Protein AF-A0ABD0NW80-F1 (afdb_monomer_lite)

Secondary structure (DSSP, 8-state):
-------------------------------SS----SSPPPPPTT--EEE-TTSS-EEEPBPTT-EEESSS-B-GGGT--EE-GGGTTT-SEEEE-

Organism: Cirrhinus mrigala (NCBI:txid683832)

InterPro domains:
  IPR000867 Insulin-like growth factor-binding protein, IGFBP [PF00219] (30-82)
  IPR000867 Insulin-like growth factor-binding protein, IGFBP [PS51323] (26-97)
  IPR000867 Insulin-like growth factor-binding protein, IGFBP [SM00121] (28-97)
  IPR009030 Growth factor receptor cysteine-rich domain superfamily [SSF57184] (32-97)
  IPR050941 Cellular Communication Network Factor [PTHR11348] (25-97)

Radius of gyration: 23.59 Å; chains: 1; bounding box: 66×41×64 Å

pLDDT: mean 85.08, std 19.14, range [32.16, 98.69]

Sequence (97 aa):
IHRAFAQDSSKMLSIPEPVAPEPYNRTQYCQWPCKCPKTPPTCPPGVSLIMDGCDCCRACAKQVGEVCNEKANCDHHRGLYCDYSADKPRYEKGVCA

Structure (mmCIF, N/CA/C/O backbone):
data_AF-A0ABD0NW80-F1
#
_entry.id   AF-A0ABD0NW80-F1
#
loop_
_atom_site.group_PDB
_atom_site.id
_atom_site.type_symbol
_atom_site.label_atom_id
_atom_site.label_alt_id
_atom_site.label_comp_id
_atom_site.label_asym_id
_atom_site.label_entity_id
_atom_site.label_seq_id
_atom_site.pdbx_PDB_ins_code
_atom_site.Cartn_x
_atom_site.Cartn_y
_atom_site.Cartn_z
_atom_site.occupancy
_atom_site.B_iso_or_equiv
_atom_site.auth_seq_id
_atom_site.auth_comp_id
_atom_site.auth_asym_id
_atom_site.auth_atom_id
_atom_site.pdbx_PDB_model_num
ATOM 1 N N . ILE A 1 1 ? 50.131 -31.551 -47.509 1.00 45.72 1 ILE A N 1
ATOM 2 C CA . ILE A 1 1 ? 50.170 -30.070 -47.491 1.00 45.72 1 ILE A CA 1
ATOM 3 C C . ILE A 1 1 ? 48.740 -29.597 -47.735 1.00 45.72 1 ILE A C 1
ATOM 5 O O . ILE A 1 1 ? 48.174 -30.018 -48.733 1.00 45.72 1 ILE A O 1
ATOM 9 N N . HIS A 1 2 ? 48.200 -28.791 -46.809 1.00 32.16 2 HIS A N 1
ATOM 10 C CA . HIS A 1 2 ? 46.853 -28.176 -46.772 1.00 32.16 2 HIS A CA 1
ATOM 11 C C . HIS A 1 2 ? 45.679 -29.130 -46.451 1.00 32.16 2 HIS A C 1
ATOM 13 O O . HIS A 1 2 ? 45.582 -30.199 -47.026 1.00 32.16 2 HIS A O 1
ATOM 19 N N . ARG A 1 3 ? 44.734 -28.819 -45.556 1.00 42.19 3 ARG A N 1
ATOM 20 C CA . ARG A 1 3 ? 44.495 -27.631 -44.716 1.00 42.19 3 ARG A CA 1
ATOM 21 C C . ARG A 1 3 ? 43.553 -28.072 -43.583 1.00 42.19 3 ARG A C 1
ATOM 23 O O . ARG A 1 3 ? 42.593 -28.787 -43.849 1.00 42.19 3 ARG A O 1
ATOM 30 N N . ALA A 1 4 ? 43.833 -27.666 -42.348 1.00 45.53 4 ALA A N 1
ATOM 31 C CA . ALA A 1 4 ? 42.917 -27.844 -41.224 1.00 45.53 4 ALA A CA 1
ATOM 32 C C . ALA A 1 4 ? 41.618 -27.058 -41.480 1.00 45.53 4 ALA A C 1
ATOM 34 O O . ALA A 1 4 ? 41.676 -25.899 -41.897 1.00 45.53 4 ALA A O 1
ATOM 35 N N . PHE A 1 5 ? 40.463 -27.683 -41.243 1.00 46.84 5 PHE A N 1
ATOM 36 C CA . PHE A 1 5 ? 39.171 -27.000 -41.232 1.00 46.84 5 PHE A CA 1
ATOM 37 C C . PHE A 1 5 ? 39.056 -26.222 -39.919 1.00 46.84 5 PHE A C 1
ATOM 39 O O . PHE A 1 5 ? 38.941 -26.811 -38.847 1.00 46.84 5 PHE A O 1
ATOM 46 N N . ALA A 1 6 ? 39.154 -24.896 -40.005 1.00 49.59 6 ALA A N 1
ATOM 47 C CA . ALA A 1 6 ? 38.915 -24.001 -38.884 1.00 49.59 6 ALA A CA 1
ATOM 48 C C . ALA A 1 6 ? 37.417 -24.012 -38.536 1.00 49.59 6 ALA A C 1
ATOM 50 O O . ALA A 1 6 ? 36.576 -23.761 -39.398 1.00 49.59 6 ALA A O 1
ATOM 51 N N . GLN A 1 7 ? 37.088 -24.322 -37.283 1.00 51.94 7 GLN A N 1
ATOM 52 C CA . GLN A 1 7 ? 35.743 -24.157 -36.739 1.00 51.94 7 GLN A CA 1
ATOM 53 C C . GLN A 1 7 ? 35.543 -22.676 -36.393 1.00 51.94 7 GLN A C 1
ATOM 55 O O . GLN A 1 7 ? 36.120 -22.179 -35.428 1.00 51.94 7 GLN A O 1
ATOM 60 N N . ASP A 1 8 ? 34.748 -21.967 -37.195 1.00 50.56 8 ASP A N 1
ATOM 61 C CA . ASP A 1 8 ? 34.346 -20.581 -36.940 1.00 50.56 8 ASP A CA 1
ATOM 62 C C . ASP A 1 8 ? 33.189 -20.570 -35.928 1.00 50.56 8 ASP A C 1
ATOM 64 O O . ASP A 1 8 ? 32.015 -20.684 -36.271 1.00 50.56 8 ASP A O 1
ATOM 68 N N . SER A 1 9 ? 33.538 -20.537 -34.642 1.00 56.00 9 SER A N 1
ATOM 69 C CA . SER A 1 9 ? 32.596 -20.438 -33.527 1.00 56.00 9 SER A CA 1
ATOM 70 C C . SER A 1 9 ? 32.813 -19.102 -32.829 1.00 56.00 9 SER A C 1
ATOM 72 O O . SER A 1 9 ? 33.520 -19.037 -31.827 1.00 56.00 9 SER A O 1
ATOM 74 N N . SER A 1 10 ? 32.266 -18.014 -33.379 1.00 54.75 10 SER A N 1
ATOM 75 C CA . SER A 1 10 ? 32.223 -16.704 -32.710 1.00 54.75 10 SER A CA 1
ATOM 76 C C . SER A 1 10 ? 31.175 -15.775 -33.331 1.00 54.75 10 SER A C 1
ATOM 78 O O . SER A 1 10 ? 31.481 -14.822 -34.038 1.00 54.75 10 SER A O 1
ATOM 80 N N . LYS A 1 11 ? 29.906 -16.004 -32.992 1.00 51.94 11 LYS A N 1
ATOM 81 C CA . LYS A 1 11 ? 28.935 -14.911 -32.841 1.00 51.94 11 LYS A CA 1
ATOM 82 C C . LYS A 1 11 ? 28.367 -14.989 -31.432 1.00 51.94 11 LYS A C 1
ATOM 84 O O . LYS A 1 11 ? 27.282 -15.515 -31.211 1.00 51.94 11 LYS A O 1
ATOM 89 N N . MET A 1 12 ? 29.143 -14.506 -30.463 1.00 46.06 12 MET A N 1
ATOM 90 C CA . MET A 1 12 ? 28.561 -14.126 -29.182 1.00 46.06 12 MET A CA 1
ATOM 91 C C . MET A 1 12 ? 27.604 -12.968 -29.456 1.00 46.06 12 MET A C 1
ATOM 93 O O . MET A 1 12 ? 28.005 -11.969 -30.054 1.00 46.06 12 MET A O 1
ATOM 97 N N . LEU A 1 13 ? 26.334 -13.129 -29.078 1.00 49.56 13 LEU A N 1
ATOM 98 C CA . LEU A 1 13 ? 25.419 -12.002 -28.977 1.00 49.56 13 LEU A CA 1
ATOM 99 C C . LEU A 1 13 ? 26.106 -10.959 -28.099 1.00 49.56 13 LEU A C 1
ATOM 101 O O . LEU A 1 13 ? 26.469 -11.250 -26.961 1.00 49.56 13 LEU A O 1
ATOM 105 N N . SER A 1 14 ? 26.333 -9.780 -28.665 1.00 46.84 14 SER A N 1
ATOM 106 C CA . SER A 1 14 ? 26.864 -8.624 -27.962 1.00 46.84 14 SER A CA 1
ATOM 107 C C . SER A 1 14 ? 25.951 -8.325 -26.778 1.00 46.84 14 SER A C 1
ATOM 109 O O . SER A 1 14 ? 24.862 -7.775 -26.944 1.00 46.84 14 SER A O 1
ATOM 111 N N . ILE A 1 15 ? 26.388 -8.752 -25.593 1.00 56.62 15 ILE A N 1
ATOM 112 C CA . ILE A 1 15 ? 25.874 -8.287 -24.310 1.00 56.62 15 ILE A CA 1
ATOM 113 C C . ILE A 1 15 ? 25.992 -6.760 -24.374 1.00 56.62 15 ILE A C 1
ATOM 115 O O . ILE A 1 15 ? 27.098 -6.281 -24.642 1.00 56.62 15 ILE A O 1
ATOM 119 N N . PRO A 1 16 ? 24.896 -5.992 -24.220 1.00 60.66 16 PRO A N 1
ATOM 120 C CA . PRO A 1 16 ? 25.003 -4.544 -24.146 1.00 60.66 16 PRO A CA 1
ATOM 121 C C . PRO A 1 16 ? 26.023 -4.214 -23.060 1.00 60.66 16 PRO A C 1
ATOM 123 O O . PRO A 1 16 ? 25.963 -4.798 -21.974 1.00 60.66 16 PRO A O 1
ATOM 126 N N . GLU A 1 17 ? 26.978 -3.340 -23.380 1.00 51.06 17 GLU A N 1
ATOM 127 C CA . GLU A 1 17 ? 27.953 -2.820 -22.424 1.00 51.06 17 GLU A CA 1
ATOM 128 C C . GLU A 1 17 ? 27.260 -2.488 -21.094 1.00 51.06 17 GLU A C 1
ATOM 130 O O . GLU A 1 17 ? 26.109 -2.035 -21.118 1.00 51.06 17 GLU A O 1
ATOM 135 N N . PRO A 1 18 ? 27.916 -2.707 -19.937 1.00 57.06 18 PRO A N 1
ATOM 136 C CA . PRO A 1 18 ? 27.364 -2.301 -18.657 1.00 57.06 18 PRO A CA 1
ATOM 137 C C . PRO A 1 18 ? 27.102 -0.801 -18.735 1.00 57.06 18 PRO A C 1
ATOM 139 O O . PRO A 1 18 ? 28.034 0.001 -18.670 1.00 57.06 18 PRO A O 1
ATOM 142 N N . VAL A 1 19 ? 25.837 -0.424 -18.932 1.00 59.09 19 VAL A N 1
ATOM 143 C CA . VAL A 1 19 ? 25.394 0.955 -18.798 1.00 59.09 19 VAL A CA 1
ATOM 144 C C . VAL A 1 19 ? 25.794 1.308 -17.379 1.00 59.09 19 VAL A C 1
ATOM 146 O O . VAL A 1 19 ? 25.260 0.729 -16.429 1.00 59.09 19 VAL A O 1
ATOM 149 N N . ALA A 1 20 ? 26.825 2.147 -17.244 1.00 62.44 20 ALA A N 1
ATOM 150 C CA . ALA A 1 20 ? 27.256 2.655 -15.954 1.00 62.44 20 ALA A CA 1
ATOM 151 C C . ALA A 1 20 ? 25.985 3.059 -15.199 1.00 62.44 20 ALA A C 1
ATOM 153 O O . ALA A 1 20 ? 25.120 3.679 -15.828 1.00 62.44 20 ALA A O 1
ATOM 154 N N . PRO A 1 21 ? 25.799 2.651 -13.930 1.00 60.31 21 PRO A N 1
ATOM 155 C CA . PRO A 1 21 ? 24.587 2.999 -13.219 1.00 60.31 21 PRO A CA 1
ATOM 156 C C . PRO A 1 21 ? 24.529 4.522 -13.210 1.00 60.31 21 PRO A C 1
ATOM 158 O O . PRO A 1 21 ? 25.309 5.168 -12.508 1.00 60.31 21 PRO A O 1
ATOM 161 N N . GLU A 1 22 ? 23.641 5.102 -14.027 1.00 62.38 22 GLU A N 1
ATOM 162 C CA . GLU A 1 22 ? 23.225 6.475 -13.801 1.00 62.38 22 GLU A CA 1
ATOM 163 C C . GLU A 1 22 ? 22.877 6.550 -12.316 1.00 62.38 22 GLU A C 1
ATOM 165 O O . GLU A 1 22 ? 22.305 5.588 -11.787 1.00 62.38 22 GLU A O 1
ATOM 170 N N . PRO A 1 23 ? 23.261 7.616 -11.604 1.00 64.31 23 PRO A N 1
ATOM 171 C CA . PRO A 1 23 ? 22.882 7.766 -10.214 1.00 64.31 23 PRO A CA 1
ATOM 172 C C . PRO A 1 23 ? 21.350 7.809 -10.148 1.00 64.31 23 PRO A C 1
ATOM 174 O O . PRO A 1 23 ? 20.735 8.861 -10.307 1.00 64.31 23 PRO A O 1
ATOM 177 N N . TYR A 1 24 ? 20.722 6.643 -9.962 1.00 65.56 24 TYR A N 1
ATOM 178 C CA . TYR A 1 24 ? 19.286 6.503 -9.802 1.00 65.56 24 TYR A CA 1
ATOM 179 C C . TYR A 1 24 ? 18.956 7.197 -8.498 1.00 65.56 24 TYR A C 1
ATOM 181 O O . TYR A 1 24 ? 19.172 6.662 -7.410 1.00 65.56 24 TYR A O 1
ATOM 189 N N . ASN A 1 25 ? 18.483 8.432 -8.617 1.00 77.31 25 ASN A N 1
ATOM 190 C CA . ASN A 1 25 ? 17.994 9.191 -7.487 1.00 77.31 25 ASN A CA 1
ATOM 191 C C . ASN A 1 25 ? 16.680 8.531 -7.047 1.00 77.31 25 ASN A C 1
ATOM 193 O O . ASN A 1 25 ? 15.607 8.836 -7.580 1.00 77.31 25 ASN A O 1
ATOM 197 N N . ARG A 1 26 ? 16.815 7.516 -6.180 1.00 82.38 26 ARG A N 1
ATOM 198 C CA . ARG A 1 26 ? 15.717 6.680 -5.706 1.00 82.38 26 ARG A CA 1
ATOM 199 C C . ARG A 1 26 ? 14.871 7.485 -4.732 1.00 82.38 26 ARG A C 1
ATOM 201 O O . ARG A 1 26 ? 15.369 7.965 -3.716 1.00 82.38 26 ARG A O 1
ATOM 208 N N . THR A 1 27 ? 13.578 7.577 -5.003 1.00 90.19 27 THR A N 1
ATOM 209 C CA . THR A 1 27 ? 12.629 8.168 -4.059 1.00 90.19 27 THR A CA 1
ATOM 210 C C . THR A 1 27 ? 12.461 7.227 -2.871 1.00 90.19 27 THR A C 1
ATOM 212 O O . THR A 1 27 ? 11.954 6.116 -3.022 1.00 90.19 27 THR A O 1
ATOM 215 N N . GLN A 1 28 ? 12.877 7.669 -1.685 1.00 90.19 28 GLN A N 1
ATOM 216 C CA . GLN A 1 28 ? 12.641 6.943 -0.442 1.00 90.19 28 GLN A CA 1
ATOM 217 C C . GLN A 1 28 ? 11.250 7.299 0.097 1.00 90.19 28 GLN A C 1
ATOM 219 O O . GLN A 1 28 ? 10.980 8.459 0.419 1.00 90.19 28 GLN A O 1
ATOM 224 N N . TYR A 1 29 ? 10.357 6.312 0.188 1.00 93.00 29 TYR A N 1
ATOM 225 C CA . TYR A 1 29 ? 8.990 6.540 0.675 1.00 93.00 29 TYR A CA 1
ATOM 226 C C . TYR A 1 29 ? 8.903 6.410 2.195 1.00 93.00 29 TYR A C 1
ATOM 228 O O . TYR A 1 29 ? 8.074 7.067 2.835 1.00 93.00 29 TYR A O 1
ATOM 236 N N . CYS A 1 30 ? 9.777 5.592 2.781 1.00 94.12 30 CYS A N 1
ATOM 237 C CA . CYS A 1 30 ? 9.913 5.481 4.223 1.00 94.12 30 CYS A CA 1
ATOM 238 C C . CYS A 1 30 ? 10.742 6.628 4.795 1.00 94.12 30 CYS A C 1
ATOM 240 O O . CYS A 1 30 ? 11.852 6.904 4.353 1.00 94.12 30 CYS A O 1
ATOM 242 N N . GLN A 1 31 ? 10.200 7.293 5.811 1.00 91.50 31 GLN A N 1
ATOM 243 C CA . GLN A 1 31 ? 10.863 8.387 6.509 1.00 91.50 31 GLN A CA 1
ATOM 244 C C . GLN A 1 31 ? 10.831 8.122 8.007 1.00 91.50 31 GLN A C 1
ATOM 246 O O . GLN A 1 31 ? 9.792 7.738 8.547 1.00 91.50 31 GLN A O 1
ATOM 251 N N . TRP A 1 32 ? 11.954 8.391 8.669 1.00 91.38 32 TRP A N 1
ATOM 252 C CA . TRP A 1 32 ? 12.104 8.260 10.113 1.00 91.38 32 TRP A CA 1
ATOM 253 C C . TRP A 1 32 ? 12.467 9.617 10.733 1.00 91.38 32 TRP A C 1
ATOM 255 O O . TRP A 1 32 ? 13.361 10.287 10.216 1.00 91.38 32 TRP A O 1
ATOM 265 N N . PRO A 1 33 ? 11.804 10.044 11.825 1.00 94.25 33 PRO A N 1
ATOM 266 C CA . PRO A 1 33 ? 10.711 9.364 12.527 1.00 94.25 33 PRO A CA 1
ATOM 267 C C . PRO A 1 33 ? 9.403 9.337 11.720 1.00 94.25 33 PRO A C 1
ATOM 269 O O . PRO A 1 33 ? 9.043 10.316 11.061 1.00 94.25 33 PRO A O 1
ATOM 272 N N . CYS A 1 34 ? 8.668 8.224 11.802 1.00 93.75 34 CYS A N 1
ATOM 273 C CA . CYS A 1 34 ? 7.386 8.101 11.118 1.00 93.75 34 CYS A CA 1
ATOM 274 C C . CYS A 1 34 ? 6.349 9.093 11.657 1.00 93.75 34 CYS A C 1
ATOM 276 O O . CYS A 1 34 ? 6.212 9.304 12.862 1.00 93.75 34 CYS A O 1
ATOM 278 N N . LYS A 1 35 ? 5.559 9.660 10.742 1.00 92.62 35 LYS A N 1
ATOM 279 C CA . LYS A 1 35 ? 4.404 10.508 11.057 1.00 92.62 35 LYS A CA 1
ATOM 280 C C . LYS A 1 35 ? 3.118 9.715 10.827 1.00 92.62 35 LYS A C 1
ATOM 282 O O . LYS A 1 35 ? 2.554 9.760 9.735 1.00 92.62 35 LYS A O 1
ATOM 287 N N . CYS A 1 36 ? 2.686 8.971 11.843 1.00 94.88 36 CYS A N 1
ATOM 288 C CA . CYS A 1 36 ? 1.461 8.174 11.788 1.00 94.88 36 CYS A CA 1
ATOM 289 C C . CYS A 1 36 ? 0.250 8.945 12.340 1.00 94.88 36 CYS A C 1
ATOM 291 O O . CYS A 1 36 ? 0.406 9.776 13.242 1.00 94.88 36 CYS A O 1
ATOM 293 N N . PRO A 1 37 ? -0.971 8.666 11.850 1.00 93.88 37 PRO A N 1
ATOM 294 C CA . PRO A 1 37 ? -2.183 9.159 12.492 1.00 93.88 37 PRO A CA 1
ATOM 295 C C . PRO A 1 37 ? -2.304 8.591 13.914 1.00 93.88 37 PRO A C 1
ATOM 297 O O . PRO A 1 37 ? -1.933 7.447 14.171 1.00 93.88 37 PRO A O 1
ATOM 300 N N . LYS A 1 38 ? -2.842 9.394 14.845 1.00 94.56 38 LYS A N 1
ATOM 301 C CA . LYS A 1 38 ? -3.001 8.997 16.260 1.00 94.56 38 LYS A CA 1
ATOM 302 C C . LYS A 1 38 ? -3.902 7.775 16.429 1.00 94.56 38 LYS A C 1
ATOM 304 O O . LYS A 1 38 ? -3.684 6.969 17.325 1.00 94.56 38 LYS A O 1
ATOM 309 N N . THR A 1 39 ? -4.919 7.660 15.583 1.00 96.12 39 THR A N 1
ATOM 310 C CA . THR A 1 39 ? -5.843 6.529 15.549 1.00 96.12 39 THR A CA 1
ATOM 311 C C . THR A 1 39 ? -5.722 5.823 14.201 1.00 96.12 39 THR A C 1
ATOM 313 O O . THR A 1 39 ? -5.632 6.511 13.178 1.00 96.12 39 THR A O 1
ATOM 316 N N . PRO A 1 40 ? -5.742 4.479 14.163 1.00 95.12 40 PRO A N 1
ATOM 317 C CA . PRO A 1 40 ? -5.751 3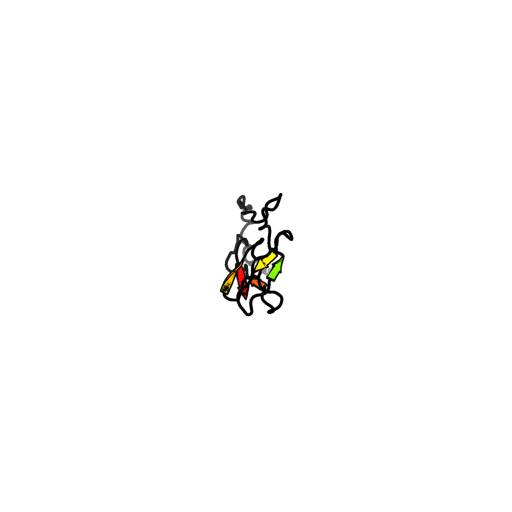.745 12.905 1.00 95.12 40 PRO A CA 1
ATOM 318 C C . PRO A 1 40 ? -6.945 4.149 12.024 1.00 95.12 40 PRO A C 1
ATOM 320 O O . PRO A 1 40 ? -8.032 4.397 12.556 1.00 95.12 40 PRO A O 1
ATOM 323 N N . PRO A 1 41 ? -6.773 4.220 10.694 1.00 96.50 41 PRO A N 1
ATOM 324 C CA . PRO A 1 41 ? -7.875 4.521 9.791 1.00 96.50 41 PRO A CA 1
ATOM 325 C C . PRO A 1 41 ? -8.908 3.387 9.778 1.00 96.50 41 PRO A C 1
ATOM 327 O O . PRO A 1 41 ? -8.584 2.222 10.005 1.00 96.50 41 PRO A O 1
ATOM 330 N N . THR A 1 42 ? -10.157 3.733 9.468 1.00 98.06 42 THR A N 1
ATOM 331 C CA . THR A 1 42 ? -11.187 2.747 9.115 1.00 98.06 42 THR A CA 1
ATOM 332 C C . THR A 1 42 ? -11.126 2.496 7.614 1.00 98.06 42 THR A C 1
ATOM 334 O O . THR A 1 42 ? -11.170 3.448 6.834 1.00 98.06 42 THR A O 1
ATOM 337 N N . CYS A 1 43 ? -11.013 1.232 7.211 1.00 98.06 43 CYS A N 1
ATOM 338 C CA . CYS A 1 43 ? -10.919 0.855 5.804 1.00 98.06 43 CYS A CA 1
ATOM 339 C C . CYS A 1 43 ? -12.293 0.531 5.203 1.00 98.06 43 CYS A C 1
ATOM 341 O O . CYS A 1 43 ? -13.192 0.111 5.938 1.00 98.06 43 CYS A O 1
ATOM 343 N N . PRO A 1 44 ? -12.476 0.722 3.882 1.00 97.88 44 PRO A N 1
ATOM 344 C CA . PRO A 1 44 ? -13.695 0.308 3.198 1.00 97.88 44 PRO A CA 1
ATOM 345 C C . PRO A 1 44 ? -13.989 -1.192 3.384 1.00 97.88 44 PRO A C 1
ATOM 347 O O . PRO A 1 44 ? -13.064 -1.976 3.614 1.00 97.88 44 PRO A O 1
ATOM 350 N N . 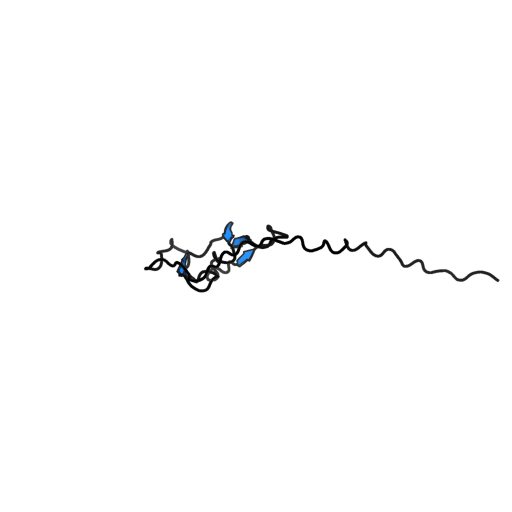PRO A 1 45 ? -15.254 -1.628 3.239 1.00 97.06 45 PRO A N 1
ATOM 351 C CA . PRO A 1 45 ? -15.599 -3.044 3.302 1.00 97.06 45 PRO A CA 1
ATOM 352 C C . PRO A 1 45 ? -14.761 -3.886 2.332 1.00 97.06 45 PRO A C 1
ATOM 354 O O . PRO A 1 45 ? -14.659 -3.573 1.148 1.00 97.06 45 PRO A O 1
ATOM 357 N N . GLY A 1 46 ? -14.166 -4.966 2.842 1.00 95.50 46 GLY A N 1
ATOM 358 C CA . GLY A 1 46 ? -13.314 -5.864 2.059 1.00 95.50 46 GLY A CA 1
ATOM 359 C C . GLY A 1 46 ? -11.872 -5.386 1.849 1.00 95.50 46 GLY A C 1
ATOM 360 O O . GLY A 1 46 ? -11.129 -6.080 1.161 1.00 95.50 46 GLY A O 1
ATOM 361 N N . VAL A 1 47 ? -11.466 -4.252 2.431 1.00 98.38 47 VAL A N 1
ATOM 362 C CA . VAL A 1 47 ? -10.079 -3.761 2.420 1.00 98.38 47 VAL A CA 1
ATOM 363 C C . VAL A 1 47 ? -9.436 -4.008 3.780 1.00 98.38 47 VAL A C 1
ATOM 365 O O . VAL A 1 47 ? -9.949 -3.555 4.806 1.00 98.38 47 VAL A O 1
ATOM 368 N N . SER A 1 48 ? -8.296 -4.695 3.803 1.00 98.25 48 SER A N 1
ATOM 369 C CA . SER A 1 48 ? -7.582 -4.975 5.050 1.00 98.25 48 SER A CA 1
ATOM 370 C C . SER A 1 48 ? -6.910 -3.732 5.637 1.00 98.25 48 SER A C 1
ATOM 372 O O . SER A 1 48 ? -6.300 -2.933 4.925 1.00 98.25 48 SER A O 1
ATOM 374 N N . LEU A 1 49 ? -6.945 -3.609 6.967 1.00 98.00 49 LEU A N 1
ATOM 375 C CA . LEU A 1 49 ? -6.076 -2.701 7.716 1.00 98.00 49 LEU A CA 1
ATOM 376 C C . LEU A 1 49 ? -4.752 -3.419 8.016 1.00 98.00 49 LEU A C 1
ATOM 378 O O . LEU A 1 49 ? -4.723 -4.332 8.842 1.00 98.00 49 LEU A O 1
ATOM 382 N N . ILE A 1 50 ? -3.666 -3.000 7.368 1.00 97.69 50 ILE A N 1
ATOM 383 C CA . ILE A 1 50 ? -2.338 -3.627 7.472 1.00 97.69 50 ILE A CA 1
ATOM 384 C C . ILE A 1 50 ? -1.293 -2.624 7.969 1.00 97.69 50 ILE A C 1
ATOM 386 O O . ILE A 1 50 ? -1.572 -1.430 8.090 1.00 97.69 50 ILE A O 1
ATOM 390 N N . MET A 1 51 ? -0.092 -3.107 8.282 1.00 97.62 51 MET A N 1
ATOM 391 C CA . MET A 1 51 ? 1.067 -2.230 8.453 1.00 97.62 51 MET A CA 1
ATOM 392 C C . MET A 1 51 ? 1.556 -1.747 7.084 1.00 97.62 51 MET A C 1
ATOM 394 O O . MET A 1 51 ? 1.528 -2.498 6.105 1.00 97.62 51 MET A O 1
ATOM 398 N N . ASP A 1 52 ? 1.964 -0.482 7.015 1.00 97.00 52 ASP A N 1
ATOM 399 C CA . ASP A 1 52 ? 2.666 0.068 5.861 1.00 97.00 52 ASP A CA 1
ATOM 400 C C . ASP A 1 52 ? 4.016 -0.636 5.655 1.00 97.00 52 ASP A C 1
ATOM 402 O O . ASP A 1 52 ? 4.534 -1.286 6.559 1.00 97.00 52 ASP A O 1
ATOM 406 N N . GLY A 1 53 ? 4.607 -0.522 4.465 1.00 95.88 53 GLY A N 1
ATOM 407 C CA . GLY A 1 53 ? 5.882 -1.191 4.160 1.00 95.88 53 GLY A CA 1
ATOM 408 C C . GLY A 1 53 ? 7.098 -0.598 4.872 1.00 95.88 53 GLY A C 1
ATOM 409 O O . GLY A 1 53 ? 8.207 -1.098 4.725 1.00 95.88 53 GLY A O 1
ATOM 410 N N . CYS A 1 54 ? 6.880 0.440 5.680 1.00 96.31 54 CYS A N 1
ATOM 411 C CA . CYS A 1 54 ? 7.867 0.995 6.596 1.00 96.31 54 CYS A CA 1
ATOM 412 C C . CYS A 1 54 ? 7.770 0.399 8.009 1.00 96.31 54 CYS A C 1
ATOM 414 O O . CYS A 1 54 ? 8.517 0.829 8.886 1.00 96.31 54 CYS A O 1
ATOM 416 N N . ASP A 1 55 ? 6.832 -0.525 8.244 1.00 94.75 55 ASP A N 1
ATOM 417 C CA . ASP A 1 55 ? 6.572 -1.189 9.524 1.00 94.75 55 ASP A CA 1
ATOM 418 C C . ASP A 1 55 ? 6.295 -0.228 10.691 1.00 94.75 55 ASP A C 1
ATOM 420 O O . ASP A 1 55 ? 6.599 -0.524 11.849 1.00 94.75 55 ASP A O 1
ATOM 424 N N . CYS A 1 56 ? 5.680 0.930 10.422 1.00 95.75 56 CYS A N 1
ATOM 425 C CA . CYS A 1 56 ? 5.455 1.940 11.457 1.00 95.75 56 CYS A CA 1
ATOM 426 C C . CYS A 1 56 ? 4.014 2.433 11.586 1.00 95.75 56 CYS A C 1
ATOM 428 O O . CYS A 1 56 ? 3.575 2.719 12.702 1.00 95.75 56 CYS A O 1
ATOM 430 N N . CYS A 1 57 ? 3.251 2.509 10.495 1.00 96.44 57 CYS A N 1
ATOM 431 C CA . CYS A 1 57 ? 1.884 3.022 10.523 1.00 96.44 57 CYS A CA 1
ATOM 432 C C . CYS A 1 57 ? 0.876 1.966 10.062 1.00 96.44 57 CYS A C 1
ATOM 434 O O . CYS A 1 57 ? 1.119 1.232 9.111 1.00 96.44 57 CYS A O 1
ATOM 436 N N . ARG A 1 58 ? -0.317 1.948 10.672 1.00 97.12 58 ARG A N 1
ATOM 437 C CA . ARG A 1 58 ? -1.454 1.210 10.105 1.00 97.12 58 ARG A CA 1
ATOM 438 C C . ARG A 1 58 ? -2.062 1.999 8.949 1.00 97.12 58 ARG A C 1
ATOM 440 O O . ARG A 1 58 ? -2.365 3.183 9.106 1.00 97.12 58 ARG A O 1
ATOM 447 N N . ALA A 1 59 ? -2.280 1.334 7.825 1.00 97.06 59 ALA A N 1
ATOM 448 C CA . ALA A 1 59 ? -2.872 1.897 6.622 1.00 97.06 59 ALA A CA 1
ATOM 449 C C . ALA A 1 59 ? -3.825 0.891 5.969 1.00 97.06 59 ALA A C 1
ATOM 451 O O . ALA A 1 59 ? -3.721 -0.320 6.171 1.00 97.06 59 ALA A O 1
ATOM 452 N N . CYS A 1 60 ? -4.767 1.399 5.181 1.00 98.19 60 CYS A N 1
ATOM 453 C CA . CYS A 1 60 ? -5.598 0.536 4.356 1.00 98.19 60 CYS A CA 1
ATOM 454 C C . CYS A 1 60 ? -4.769 -0.025 3.207 1.00 98.19 60 CYS A C 1
ATOM 456 O O . CYS A 1 60 ? -4.072 0.723 2.517 1.00 98.19 60 CYS A O 1
ATOM 458 N N . ALA A 1 61 ? -4.845 -1.339 3.035 1.00 98.56 61 ALA A N 1
ATOM 459 C CA . ALA A 1 61 ? -4.100 -2.051 2.023 1.00 98.56 61 ALA A CA 1
ATOM 460 C C . ALA A 1 61 ? -4.545 -1.649 0.614 1.00 98.56 61 ALA A C 1
ATOM 462 O O . ALA A 1 61 ? -5.741 -1.501 0.345 1.00 98.56 61 ALA A O 1
ATOM 463 N N . LYS A 1 62 ? -3.580 -1.529 -0.295 1.00 98.62 62 LYS A N 1
ATOM 464 C CA . LYS A 1 62 ? -3.842 -1.307 -1.712 1.00 98.62 62 LYS A CA 1
ATOM 465 C C . LYS A 1 62 ? -4.510 -2.531 -2.343 1.00 98.62 62 LYS A C 1
ATOM 467 O O . LYS A 1 62 ? -4.119 -3.670 -2.090 1.00 98.62 62 LYS A O 1
ATOM 472 N N . GLN A 1 63 ? -5.554 -2.280 -3.118 1.00 98.56 63 GLN A N 1
ATOM 473 C CA . GLN A 1 63 ? -6.364 -3.269 -3.817 1.00 98.56 63 GLN A CA 1
ATOM 474 C C . GLN A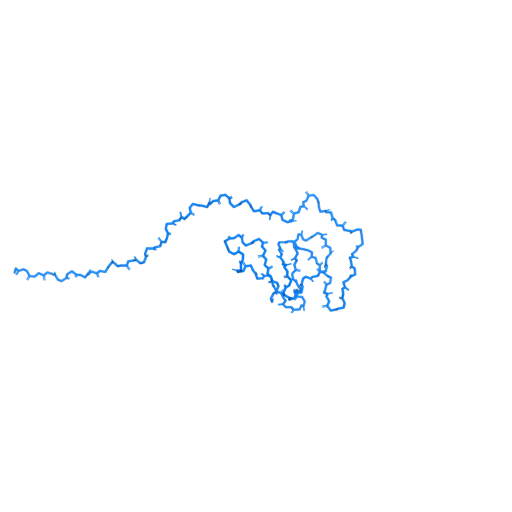 1 63 ? -5.898 -3.429 -5.266 1.00 98.56 63 GLN A C 1
ATOM 476 O O . GLN A 1 63 ? -5.082 -2.654 -5.760 1.00 98.56 63 GLN A O 1
ATOM 481 N N . VAL A 1 64 ? -6.427 -4.443 -5.953 1.00 98.38 64 VAL A N 1
ATOM 482 C CA . VAL A 1 64 ? -6.085 -4.761 -7.346 1.00 98.38 64 VAL A CA 1
ATOM 483 C C . VAL A 1 64 ? -6.164 -3.527 -8.252 1.00 98.38 64 VAL A C 1
ATOM 485 O O . VAL A 1 64 ? -7.135 -2.770 -8.210 1.00 98.38 64 VAL A O 1
ATOM 488 N N . GLY A 1 65 ? -5.130 -3.309 -9.063 1.00 98.25 65 GLY A N 1
ATOM 489 C CA . GLY A 1 65 ? -5.046 -2.164 -9.971 1.00 98.25 65 GLY A CA 1
ATOM 490 C C . GLY A 1 65 ? -4.638 -0.836 -9.318 1.00 98.25 65 GLY A C 1
ATOM 491 O O . GLY A 1 65 ? -4.366 0.124 -10.038 1.00 98.25 65 GLY A O 1
ATOM 492 N N . GLU A 1 66 ? -4.551 -0.749 -7.986 1.00 98.56 66 GLU A N 1
ATOM 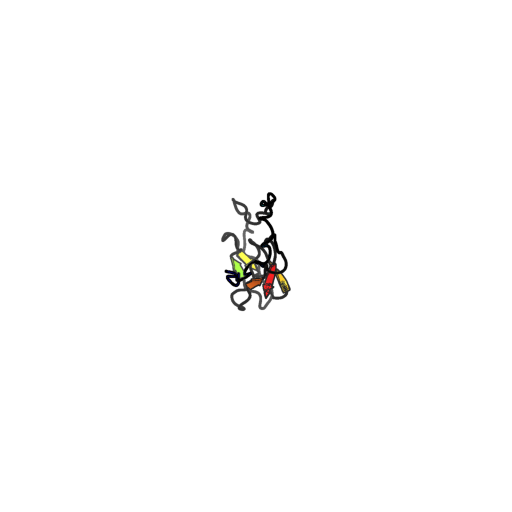493 C CA . GLU A 1 66 ? -4.019 0.443 -7.323 1.00 98.56 66 GLU A CA 1
ATOM 494 C C . GLU A 1 66 ? -2.491 0.503 -7.396 1.00 98.56 66 GLU A C 1
ATOM 496 O O . GLU A 1 66 ? -1.797 -0.513 -7.351 1.00 98.56 66 GLU A O 1
ATOM 501 N N . VAL A 1 67 ? -1.965 1.730 -7.438 1.00 98.31 67 VAL A N 1
ATOM 502 C CA . VAL A 1 67 ? -0.524 1.977 -7.361 1.00 98.31 67 VAL A CA 1
ATOM 503 C C . VAL A 1 67 ? -0.017 1.691 -5.949 1.00 98.31 67 VAL A C 1
ATOM 505 O O . VAL A 1 67 ? -0.537 2.224 -4.962 1.00 98.31 67 VAL A O 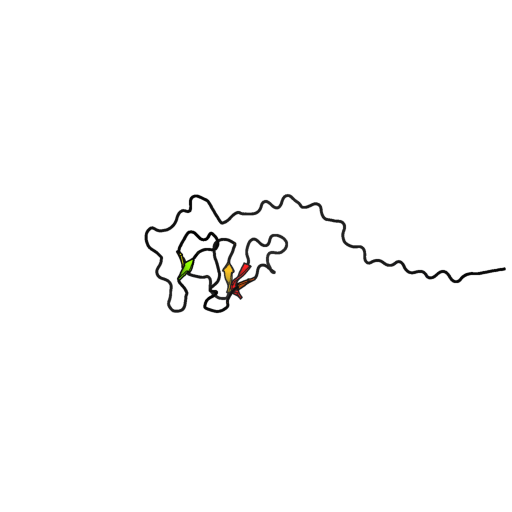1
ATOM 508 N N . CYS A 1 68 ? 1.048 0.904 -5.881 1.00 98.31 68 CYS A N 1
ATOM 509 C CA . CYS A 1 68 ? 1.777 0.548 -4.671 1.00 98.31 68 CYS A CA 1
ATOM 510 C C . CYS A 1 68 ? 3.239 1.006 -4.763 1.00 98.31 68 CYS A C 1
ATOM 512 O O . CYS A 1 68 ? 3.740 1.353 -5.835 1.00 98.31 68 CYS A O 1
ATOM 514 N N . ASN A 1 69 ? 3.910 1.079 -3.618 1.00 97.19 69 ASN A N 1
ATOM 515 C CA . ASN A 1 69 ? 5.333 1.406 -3.508 1.00 97.19 69 ASN A CA 1
ATOM 516 C C . ASN A 1 69 ? 5.890 0.845 -2.192 1.00 97.19 69 ASN A C 1
ATOM 518 O O . ASN A 1 69 ? 5.169 0.181 -1.453 1.00 97.19 69 ASN A O 1
ATOM 522 N N . GLU A 1 70 ? 7.146 1.168 -1.877 1.00 94.75 70 GLU A N 1
ATOM 523 C CA . GLU A 1 70 ? 7.836 0.753 -0.645 1.00 94.75 70 GLU A CA 1
ATOM 524 C C . GLU A 1 70 ? 7.034 1.004 0.646 1.00 94.75 70 GLU A C 1
ATOM 526 O O . GLU A 1 70 ? 7.157 0.234 1.587 1.00 94.75 70 GLU A O 1
ATOM 531 N N . LYS A 1 71 ? 6.214 2.060 0.713 1.00 96.50 71 LYS A N 1
ATOM 532 C CA . LYS A 1 71 ? 5.381 2.364 1.886 1.00 96.50 71 LYS A CA 1
ATOM 533 C C . LYS A 1 71 ? 3.944 1.863 1.728 1.00 96.50 71 LYS A C 1
ATOM 535 O O . LYS A 1 71 ? 3.343 1.383 2.686 1.00 96.50 71 LYS A O 1
ATOM 540 N N . ALA A 1 72 ? 3.355 2.027 0.548 1.00 97.44 72 ALA A N 1
ATOM 541 C CA . ALA A 1 72 ? 1.958 1.698 0.280 1.00 97.44 72 ALA A CA 1
ATOM 542 C C . ALA A 1 72 ? 1.815 0.246 -0.203 1.00 97.44 72 ALA A C 1
ATOM 544 O O . ALA A 1 72 ? 1.897 -0.022 -1.402 1.00 97.44 72 ALA A O 1
ATOM 545 N N . ASN A 1 73 ? 1.566 -0.666 0.738 1.00 97.94 73 ASN A N 1
ATOM 546 C CA . ASN A 1 73 ? 1.515 -2.108 0.492 1.00 97.94 73 ASN A CA 1
ATOM 547 C C . ASN A 1 73 ? 0.155 -2.601 -0.018 1.00 97.94 73 ASN A C 1
ATOM 549 O O . ASN A 1 73 ? -0.894 -2.078 0.366 1.00 97.94 73 ASN A O 1
ATOM 553 N N . CYS A 1 74 ? 0.188 -3.662 -0.826 1.00 98.62 74 CYS A N 1
ATOM 554 C CA . CYS A 1 74 ? -0.994 -4.385 -1.295 1.00 98.62 74 CYS A CA 1
ATOM 555 C C . CYS A 1 74 ? -1.607 -5.292 -0.215 1.00 98.62 74 CYS A C 1
ATOM 557 O O . CYS A 1 74 ? -0.969 -5.646 0.782 1.00 98.62 74 CYS A O 1
ATOM 559 N N . ASP A 1 75 ? -2.866 -5.672 -0.422 1.00 98.50 75 ASP A N 1
ATOM 560 C CA . ASP A 1 75 ? -3.639 -6.519 0.486 1.00 98.50 75 ASP A CA 1
ATOM 561 C C . ASP A 1 75 ? -3.218 -7.990 0.418 1.00 98.50 75 ASP A C 1
ATOM 563 O O . ASP A 1 75 ? -3.803 -8.811 -0.290 1.00 98.50 75 ASP A O 1
ATOM 567 N N . HIS A 1 76 ? -2.191 -8.331 1.193 1.00 97.50 76 HIS A N 1
ATOM 568 C CA . HIS A 1 76 ? -1.674 -9.695 1.277 1.00 97.50 76 HIS A CA 1
ATOM 569 C C . HIS A 1 76 ? -2.696 -10.694 1.844 1.00 97.50 76 HIS A C 1
ATOM 571 O O . HIS A 1 76 ? -2.639 -11.871 1.498 1.00 97.50 76 HIS A O 1
ATOM 577 N N . HIS A 1 77 ? -3.679 -10.255 2.646 1.00 97.75 77 HIS A N 1
ATOM 578 C CA . HIS A 1 77 ? -4.777 -11.134 3.074 1.00 97.75 77 HIS A CA 1
ATOM 579 C C . HIS A 1 77 ? -5.674 -11.559 1.904 1.00 97.75 77 HIS A C 1
ATOM 581 O O . HIS A 1 77 ? -6.392 -12.552 2.003 1.00 97.75 77 HIS A O 1
ATOM 587 N N . ARG A 1 78 ? -5.628 -10.820 0.792 1.00 97.06 78 ARG A N 1
ATOM 588 C CA . ARG A 1 78 ? -6.322 -11.131 -0.462 1.00 97.06 78 ARG A CA 1
ATOM 589 C C . ARG A 1 78 ? -5.401 -11.752 -1.514 1.00 97.06 78 ARG A C 1
ATOM 591 O O . ARG A 1 78 ? -5.820 -11.907 -2.656 1.00 97.06 78 ARG A O 1
ATOM 598 N N . GLY A 1 79 ? -4.168 -12.097 -1.140 1.00 97.50 79 GLY A N 1
ATOM 599 C CA . GLY A 1 79 ? -3.171 -12.664 -2.046 1.00 97.50 79 GLY A CA 1
ATOM 600 C C . GLY A 1 79 ? -2.561 -11.660 -3.025 1.00 97.50 79 GLY A C 1
ATOM 601 O O . GLY A 1 79 ? -1.917 -12.092 -3.974 1.00 97.50 79 GLY A O 1
ATOM 602 N N . LEU A 1 80 ? -2.752 -10.352 -2.807 1.00 98.56 80 LEU A N 1
ATOM 603 C CA . LEU A 1 80 ? -2.214 -9.322 -3.694 1.00 98.56 80 LEU A CA 1
ATOM 604 C C . LEU A 1 80 ? -0.747 -9.025 -3.385 1.00 98.56 80 LEU A C 1
ATOM 606 O O . LEU A 1 80 ? -0.352 -8.928 -2.218 1.00 98.56 80 LEU A O 1
ATOM 610 N N . TYR A 1 81 ? 0.036 -8.778 -4.430 1.00 97.75 81 TYR A N 1
ATOM 611 C CA . TYR A 1 81 ? 1.424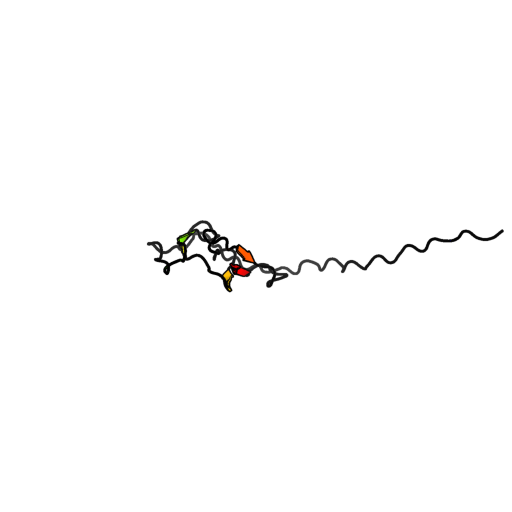 -8.326 -4.336 1.00 97.75 81 TYR A CA 1
ATOM 612 C C . TYR A 1 81 ? 1.663 -7.105 -5.228 1.00 97.75 81 TYR A C 1
ATOM 614 O O . TYR A 1 81 ? 0.903 -6.826 -6.149 1.00 97.75 81 TYR A O 1
ATOM 622 N N . CYS A 1 82 ? 2.718 -6.343 -4.936 1.00 98.25 82 CYS A N 1
ATOM 623 C CA . CYS A 1 82 ? 3.060 -5.168 -5.733 1.00 98.25 82 CYS A CA 1
ATOM 624 C C . CYS A 1 82 ? 3.918 -5.576 -6.938 1.00 98.25 82 CYS A C 1
ATOM 626 O O . CYS A 1 82 ? 5.080 -5.949 -6.764 1.00 98.25 82 CYS A O 1
ATOM 628 N N . ASP A 1 83 ? 3.362 -5.510 -8.149 1.00 98.12 83 ASP A N 1
ATOM 629 C CA . ASP A 1 83 ? 4.103 -5.779 -9.381 1.00 98.12 83 ASP A CA 1
ATOM 630 C C . ASP A 1 83 ? 4.831 -4.519 -9.870 1.00 98.12 83 ASP A C 1
ATOM 632 O O . ASP A 1 83 ? 4.230 -3.589 -10.409 1.00 98.12 83 ASP A O 1
ATOM 636 N N . TYR A 1 84 ? 6.153 -4.506 -9.695 1.00 97.00 84 TYR A N 1
ATOM 637 C CA . TYR A 1 84 ? 7.046 -3.431 -10.138 1.00 97.00 84 TYR A CA 1
ATOM 638 C C . TYR A 1 84 ? 7.527 -3.592 -11.589 1.00 97.00 84 TYR A C 1
ATOM 640 O O . TYR A 1 84 ? 8.332 -2.792 -12.067 1.00 97.00 84 TYR A O 1
ATOM 648 N N . SER A 1 85 ? 7.077 -4.623 -12.314 1.00 96.25 85 SER A N 1
ATOM 649 C CA . SER A 1 85 ? 7.597 -4.961 -13.647 1.00 96.25 85 SER A CA 1
ATOM 650 C C . SER A 1 85 ? 7.408 -3.851 -14.680 1.00 96.25 85 SER A C 1
ATOM 652 O O . SER A 1 85 ? 8.204 -3.760 -15.616 1.00 96.25 85 SER A O 1
ATOM 654 N N . ALA A 1 86 ? 6.386 -3.010 -14.504 1.00 94.56 86 ALA A N 1
ATOM 655 C CA . ALA A 1 86 ? 6.094 -1.874 -15.373 1.00 94.56 86 ALA A CA 1
ATOM 656 C C . ALA A 1 86 ? 6.979 -0.642 -15.103 1.00 94.56 86 ALA A C 1
ATOM 658 O O . ALA A 1 86 ? 7.092 0.215 -15.973 1.00 94.56 86 ALA A O 1
ATOM 659 N N . ASP A 1 87 ? 7.629 -0.557 -13.938 1.00 94.12 87 ASP A N 1
ATOM 660 C CA . ASP A 1 87 ? 8.456 0.592 -13.536 1.00 94.12 87 ASP A CA 1
ATOM 661 C C . ASP A 1 87 ? 9.954 0.339 -13.746 1.00 94.12 87 ASP A C 1
ATOM 663 O O . ASP A 1 87 ? 10.820 0.943 -13.113 1.00 94.12 87 ASP A O 1
ATOM 667 N N . LYS A 1 88 ? 10.299 -0.588 -14.642 1.00 89.81 88 LYS A N 1
ATOM 668 C CA . LYS A 1 88 ? 11.689 -0.813 -15.044 1.00 89.81 88 LYS A CA 1
ATOM 669 C C . LYS A 1 88 ? 12.238 0.434 -15.742 1.00 89.81 88 LYS A C 1
ATOM 671 O O . LYS A 1 88 ? 11.548 1.005 -16.583 1.00 89.81 88 LYS A O 1
ATOM 676 N N . PRO A 1 89 ? 13.493 0.829 -15.474 1.00 89.81 89 PRO A N 1
ATOM 677 C CA . PRO A 1 89 ? 14.478 0.195 -14.583 1.00 89.81 89 PRO A CA 1
ATOM 678 C C . PRO A 1 89 ? 14.470 0.709 -13.125 1.00 89.81 89 PRO A C 1
ATOM 680 O O . PRO A 1 89 ? 15.376 0.368 -12.370 1.00 89.81 89 PRO A O 1
ATOM 683 N N . ARG A 1 90 ? 13.498 1.538 -12.721 1.00 89.31 90 ARG A N 1
ATOM 684 C CA . ARG A 1 90 ? 13.475 2.231 -11.419 1.00 89.31 90 ARG A CA 1
ATOM 685 C C . ARG A 1 90 ? 12.982 1.358 -10.260 1.00 89.31 90 ARG A C 1
ATOM 687 O O . ARG A 1 90 ? 13.562 1.428 -9.181 1.00 89.31 90 ARG A O 1
ATOM 694 N N . TYR A 1 91 ? 11.954 0.536 -10.478 1.00 92.12 91 TYR A N 1
ATOM 695 C CA . TYR A 1 91 ? 11.338 -0.338 -9.463 1.00 92.12 91 TYR A CA 1
ATOM 696 C C . TYR A 1 91 ? 10.898 0.398 -8.176 1.00 92.12 91 TYR A C 1
ATOM 698 O O . TYR A 1 91 ? 11.012 -0.119 -7.067 1.00 92.12 91 TYR A O 1
ATOM 706 N N . GLU A 1 92 ? 10.413 1.628 -8.308 1.00 93.75 92 GLU A N 1
ATOM 707 C CA . GLU A 1 92 ? 9.935 2.474 -7.212 1.00 93.75 92 GLU A CA 1
ATOM 708 C C . GLU A 1 92 ? 8.425 2.375 -7.001 1.00 93.75 92 GLU A C 1
ATOM 710 O O . GLU A 1 92 ? 7.946 2.556 -5.878 1.00 93.75 92 GLU A O 1
ATOM 715 N N . LYS A 1 93 ? 7.667 2.140 -8.075 1.00 96.69 93 LYS A N 1
ATOM 716 C CA . LYS A 1 93 ? 6.207 2.025 -8.055 1.00 96.69 93 LYS A CA 1
ATOM 717 C C . LYS A 1 93 ? 5.765 0.766 -8.776 1.00 96.69 93 LYS A C 1
ATOM 719 O O . LYS A 1 93 ? 6.344 0.371 -9.779 1.00 96.69 93 LYS A O 1
ATOM 724 N N . GLY A 1 94 ? 4.710 0.156 -8.273 1.00 97.69 94 GLY A N 1
ATOM 725 C CA . GLY A 1 94 ? 4.080 -0.983 -8.912 1.00 97.69 94 GLY A CA 1
ATOM 726 C C . GLY A 1 94 ? 2.574 -0.829 -8.959 1.00 97.69 94 GLY A C 1
ATOM 727 O O . GLY A 1 94 ? 2.020 0.202 -8.566 1.00 97.69 94 GLY A O 1
ATOM 728 N N . VAL A 1 95 ? 1.919 -1.882 -9.420 1.00 98.62 95 VAL A N 1
ATOM 729 C CA . VAL A 1 95 ? 0.465 -2.028 -9.379 1.00 98.62 95 VAL A CA 1
ATOM 730 C C . VAL A 1 95 ? 0.136 -3.317 -8.640 1.00 98.62 95 VAL A C 1
ATOM 732 O O . VAL A 1 95 ? 0.812 -4.324 -8.834 1.00 98.62 95 VAL A O 1
ATOM 735 N N . CYS A 1 96 ? -0.876 -3.295 -7.775 1.00 98.69 96 CYS A N 1
ATOM 736 C CA . CYS A 1 96 ? -1.288 -4.507 -7.075 1.00 98.69 96 CYS A CA 1
ATOM 737 C C . CYS A 1 96 ? -1.936 -5.507 -8.040 1.00 98.69 96 CYS A C 1
ATOM 739 O O . CYS A 1 96 ? -2.905 -5.157 -8.726 1.00 98.69 96 CYS A O 1
ATOM 741 N N . ALA A 1 97 ? -1.422 -6.736 -8.040 1.00 97.50 97 ALA A N 1
ATOM 742 C CA . ALA A 1 97 ? -1.873 -7.865 -8.851 1.00 97.50 97 ALA A CA 1
ATOM 743 C C . ALA A 1 97 ? -2.106 -9.109 -7.986 1.00 97.50 97 ALA A C 1
ATOM 745 O O . ALA A 1 97 ? -1.454 -9.214 -6.918 1.00 97.50 97 ALA A O 1
#

Foldseek 3Di:
DDDDDDDPPDDDPPDPDPPDPDPLPADDPDDPPDDEDPDADDDDPPWDFDAFLNNHYTDTAAEAFDKAFSGRHHDVVVVWGFAQVVVPPRSGIGGID